Protein AF-A0A8T7DNE0-F1 (afdb_monomer)

Foldseek 3Di:
DDDAQFDWDADPPPGDTDTDHDDADWLVRQQVVQVVVLVVVQVVCVVVQQDDADPVQRGDDGDQPDPDLVSQVVSCVRNQADSDDPRGRPHHDDDPDDDPDCPDPVQSGQWHDDSHDIDGRPPDDDDDPPDPD

Sequence (133 aa):
MLFLDGVYVTGTKGANARFHGVNAPSSAELTQLVHKIAHRVVRYLKRQGWLERDAENDYLALDTADDDPLSVLQGHSISYRIALGPQAGRKVFTLQTLPPVDIDEMQASTMGQVAGFDLHAGVAARADLWCNI

Secondary structure (DSSP, 8-state):
-----EEEE--STTPPPEEEEPPPPPHHHHHHHHHHHHHHHHHHHHHTT--B--SSSTT-B-------HHHHHHHHHHTTB--SSTTTTPBPPPP-PPPPP--HHHHHTTEEEETTEEEE-TT----------

Nearest PDB structures (foldseek):
  1xjf-assembly1_A  TM=2.161E-01  e=4.918E+00  Thermotoga maritima

Radius of gyration: 22.14 Å; Cα contacts (8 Å, |Δi|>4): 140; chains: 1; bounding box: 55×36×58 Å

Solvent-accessible surface area (backbone atoms only — not comparable to full-atom values): 8427 Å² total; per-residue (Å²): 140,88,81,81,64,55,48,74,48,64,56,67,97,88,47,73,7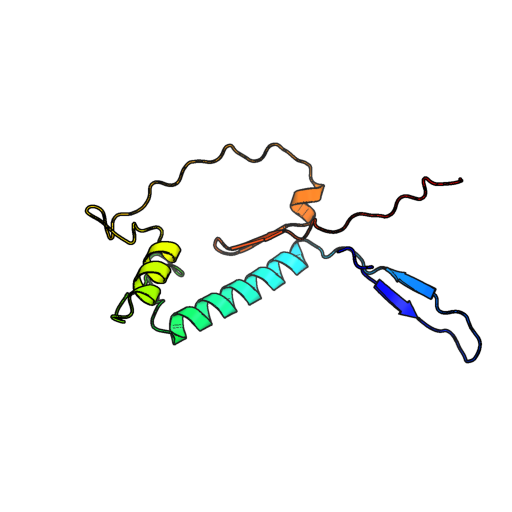0,42,79,44,71,60,79,82,69,47,28,66,59,36,25,55,48,38,45,54,49,52,54,51,51,53,55,48,36,37,74,70,54,45,42,47,80,32,96,92,42,85,80,76,36,60,53,84,84,57,92,47,72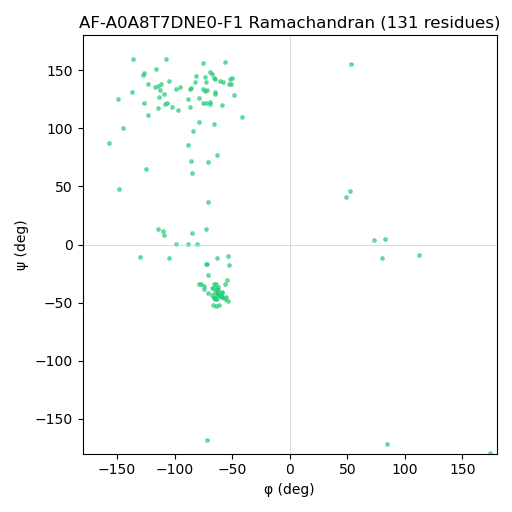,66,56,44,43,50,50,19,61,74,68,42,21,34,62,65,69,100,55,45,74,39,72,60,82,77,78,82,69,76,76,80,73,87,69,53,75,70,49,61,41,26,34,10,66,46,98,93,44,77,45,81,62,78,82,75,78,83,85,74,96,81,75,93,126

pLD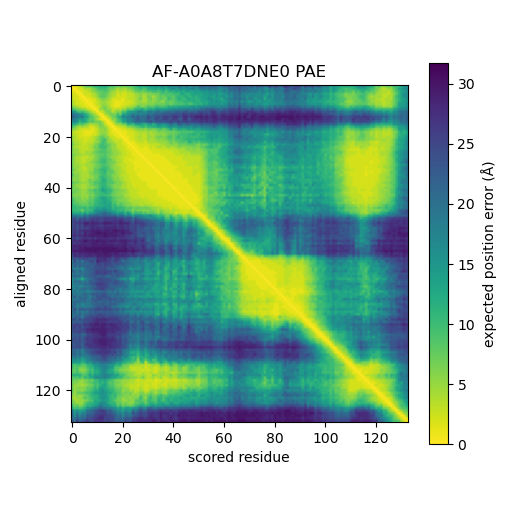DT: mean 71.57, std 15.02, range [35.81, 93.06]

Mean predicted aligned error: 14.12 Å

Structure (mmCIF, N/CA/C/O backbone):
data_AF-A0A8T7DNE0-F1
#
_entry.id   AF-A0A8T7DNE0-F1
#
loop_
_atom_site.group_PDB
_atom_site.id
_atom_site.type_symbol
_atom_site.label_atom_id
_atom_site.label_alt_id
_atom_site.label_comp_id
_atom_site.label_asym_id
_atom_site.label_entity_id
_atom_site.label_seq_id
_atom_site.pdbx_PDB_ins_code
_atom_site.Cartn_x
_atom_site.Cartn_y
_atom_site.Cartn_z
_atom_site.occupancy
_atom_site.B_iso_or_equiv
_atom_site.auth_seq_id
_atom_site.auth_comp_id
_atom_site.auth_asym_id
_atom_site.auth_atom_id
_atom_site.pdbx_PDB_model_num
ATOM 1 N N . MET A 1 1 ? -17.501 5.427 -0.108 1.00 69.31 1 MET A N 1
ATOM 2 C CA . MET A 1 1 ? -18.195 4.493 0.805 1.00 69.31 1 MET A CA 1
ATOM 3 C C . MET A 1 1 ? -17.472 4.558 2.140 1.00 69.31 1 MET A C 1
ATOM 5 O O . MET A 1 1 ? -16.252 4.489 2.118 1.00 69.31 1 MET A O 1
ATOM 9 N N . LEU A 1 2 ? -18.180 4.786 3.249 1.00 76.94 2 LEU A N 1
ATOM 10 C CA . LEU A 1 2 ? -17.594 4.872 4.594 1.00 76.94 2 LEU A CA 1
ATOM 11 C C . LEU A 1 2 ? -17.912 3.591 5.367 1.00 76.94 2 LEU A C 1
ATOM 13 O O . LEU A 1 2 ? -19.020 3.067 5.253 1.00 76.94 2 LEU A O 1
ATOM 17 N N . PHE A 1 3 ? -16.945 3.108 6.144 1.00 81.19 3 PHE A N 1
ATOM 18 C CA . PHE A 1 3 ? -17.076 1.924 6.988 1.00 81.19 3 PHE A CA 1
ATOM 19 C C . PHE A 1 3 ? -16.683 2.273 8.422 1.00 81.19 3 PHE A C 1
ATOM 21 O O . PHE A 1 3 ? -15.816 3.118 8.638 1.00 81.19 3 PHE A O 1
ATOM 28 N N . LEU A 1 4 ? -17.325 1.625 9.395 1.00 86.38 4 LEU A N 1
ATOM 29 C CA . LEU A 1 4 ? -16.941 1.741 10.798 1.00 86.38 4 LEU A CA 1
ATOM 30 C C . LEU A 1 4 ? -15.726 0.852 11.065 1.00 86.38 4 LEU A C 1
ATOM 32 O O . LEU A 1 4 ? -15.778 -0.349 10.806 1.00 86.38 4 LEU A O 1
ATOM 36 N N . ASP A 1 5 ? -14.664 1.440 11.612 1.00 86.62 5 ASP A N 1
ATOM 37 C CA . ASP A 1 5 ? -13.456 0.715 12.007 1.00 86.62 5 ASP A CA 1
ATOM 38 C C . ASP A 1 5 ? -13.591 0.212 13.452 1.00 86.62 5 ASP A C 1
ATOM 40 O O . ASP A 1 5 ? -13.278 0.905 14.425 1.00 86.62 5 ASP A O 1
ATOM 44 N N . GLY A 1 6 ? -14.201 -0.964 13.608 1.00 89.12 6 GLY A N 1
ATOM 45 C CA . GLY A 1 6 ? -14.548 -1.520 14.912 1.00 89.12 6 GLY A CA 1
ATOM 46 C C . GLY A 1 6 ? -15.373 -2.794 14.841 1.00 89.12 6 GLY A C 1
ATOM 47 O O . GLY A 1 6 ? -15.718 -3.297 13.773 1.00 89.12 6 GLY A O 1
A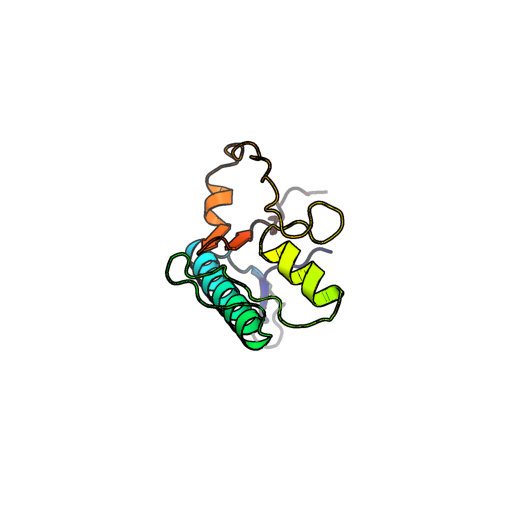TOM 48 N N . VAL A 1 7 ? -15.717 -3.309 16.017 1.00 90.75 7 VAL A N 1
ATOM 49 C CA . VAL A 1 7 ? -16.517 -4.526 16.179 1.00 90.75 7 VAL A CA 1
ATOM 50 C C . VAL A 1 7 ? -17.709 -4.277 17.095 1.00 90.75 7 VAL A C 1
ATOM 52 O O . VAL A 1 7 ? -17.631 -3.522 18.064 1.00 90.75 7 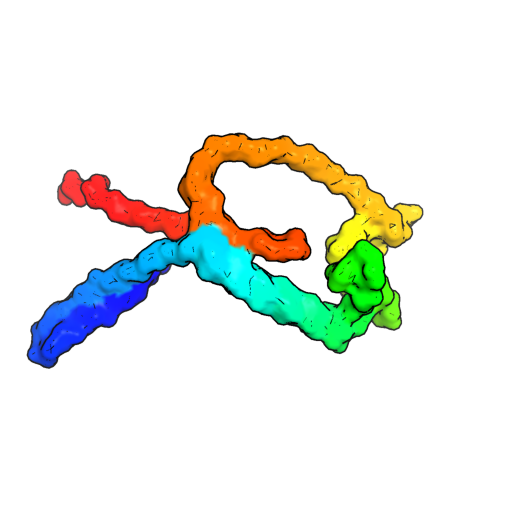VAL A O 1
ATOM 55 N N . TYR A 1 8 ? -18.825 -4.947 16.819 1.00 89.25 8 TYR A N 1
ATOM 56 C CA . TYR A 1 8 ? -19.947 -5.008 17.750 1.00 89.25 8 TYR A CA 1
ATOM 57 C C . TYR A 1 8 ? -19.758 -6.187 18.698 1.00 89.25 8 TYR A C 1
ATOM 59 O O . TYR A 1 8 ? -19.616 -7.327 18.264 1.00 89.25 8 TYR A O 1
ATOM 67 N N . VAL A 1 9 ? -19.790 -5.912 19.998 1.00 90.44 9 VAL A N 1
ATOM 68 C CA . VAL A 1 9 ? -19.735 -6.941 21.038 1.00 90.44 9 VAL A CA 1
ATOM 69 C C . VAL A 1 9 ? -21.113 -7.036 21.678 1.00 90.44 9 VAL A C 1
ATOM 71 O O . VAL A 1 9 ? -21.632 -6.051 22.209 1.00 90.44 9 VAL A O 1
ATOM 74 N N . THR A 1 10 ? -21.721 -8.217 21.615 1.00 86.38 10 THR A N 1
ATOM 75 C CA . THR A 1 10 ? -22.968 -8.532 22.321 1.00 86.38 10 THR A CA 1
ATOM 76 C C . THR A 1 10 ? -22.654 -8.996 23.739 1.00 86.38 10 THR A C 1
ATOM 78 O O . THR A 1 10 ? -21.766 -9.827 23.928 1.00 86.38 10 THR A O 1
ATOM 81 N N . GLY A 1 11 ? -23.382 -8.486 24.735 1.00 77.38 11 GLY A N 1
ATOM 82 C CA . GLY A 1 11 ? -23.302 -9.014 26.101 1.00 77.38 11 GLY A CA 1
ATOM 83 C C . GLY A 1 11 ? -23.971 -10.391 26.244 1.00 77.38 11 GLY A C 1
ATOM 84 O O . GLY A 1 11 ? -24.331 -11.034 25.257 1.00 77.38 11 GLY A O 1
ATOM 85 N N . THR A 1 12 ? -24.160 -10.851 27.486 1.00 78.81 12 THR A N 1
ATOM 86 C CA . THR A 1 12 ? -24.935 -12.072 27.781 1.00 78.81 12 THR A CA 1
ATOM 87 C C . THR A 1 12 ? -26.353 -11.984 27.200 1.00 78.81 12 THR A C 1
ATOM 89 O O . THR A 1 12 ? -26.855 -10.890 26.935 1.00 78.81 12 THR A O 1
ATOM 92 N N . LYS A 1 13 ? -26.991 -13.144 26.961 1.00 64.44 13 LYS A N 1
ATOM 93 C CA . LYS A 1 13 ? -28.292 -13.266 26.271 1.00 64.44 13 LYS A CA 1
ATOM 94 C C . LYS A 1 13 ? -29.285 -12.180 26.722 1.00 64.44 13 LYS A C 1
ATOM 96 O O . LYS A 1 13 ? -29.772 -12.230 27.846 1.00 64.44 13 LYS A O 1
ATOM 101 N N . GLY A 1 14 ? -29.580 -11.236 25.823 1.00 66.56 14 GLY A N 1
ATOM 102 C CA . GLY A 1 14 ? -30.517 -10.125 26.036 1.00 66.56 14 GLY A CA 1
ATOM 103 C C . GLY A 1 14 ? -29.890 -8.724 26.092 1.00 66.56 14 GLY A C 1
ATOM 104 O O . GLY A 1 14 ? -30.629 -7.745 26.076 1.00 66.56 14 GLY A O 1
ATOM 105 N N . ALA A 1 15 ? -28.560 -8.594 26.132 1.00 73.62 15 ALA A N 1
ATOM 106 C CA . ALA A 1 15 ? -27.893 -7.291 26.130 1.00 73.62 15 ALA A CA 1
ATOM 107 C C . ALA A 1 15 ? -27.735 -6.699 24.715 1.00 73.62 15 ALA A C 1
ATOM 109 O O . ALA A 1 15 ? -27.372 -7.404 23.770 1.00 73.62 15 ALA A O 1
ATOM 110 N N . ASN A 1 16 ? -27.939 -5.382 24.591 1.00 81.00 16 ASN A N 1
ATOM 111 C CA . ASN A 1 16 ? -27.731 -4.637 23.346 1.00 81.00 16 ASN A CA 1
ATOM 112 C C . ASN A 1 16 ? -26.269 -4.725 22.879 1.00 81.00 16 ASN A C 1
ATOM 114 O O . ASN A 1 16 ? -25.339 -4.650 23.686 1.00 81.00 16 ASN A O 1
ATOM 118 N N . ALA A 1 17 ? -26.067 -4.858 21.567 1.00 86.56 17 ALA A N 1
ATOM 119 C CA . ALA A 1 17 ? -24.739 -4.849 20.967 1.00 86.56 17 ALA A CA 1
ATOM 120 C C . ALA A 1 17 ? -24.073 -3.476 21.152 1.00 86.56 17 ALA A C 1
ATOM 122 O O . ALA A 1 17 ? -24.665 -2.447 20.820 1.00 86.56 17 ALA A O 1
ATOM 123 N N . ARG A 1 18 ? -22.835 -3.454 21.657 1.00 88.56 18 ARG A N 1
ATOM 124 C CA . ARG A 1 18 ? -22.045 -2.227 21.827 1.00 88.56 18 ARG A CA 1
ATOM 125 C C . ARG A 1 18 ? -20.894 -2.195 20.830 1.00 88.56 18 ARG A C 1
ATOM 127 O O . ARG A 1 18 ? -20.130 -3.155 20.734 1.00 88.56 18 ARG A O 1
ATOM 134 N N . PHE A 1 19 ? -20.767 -1.082 20.116 1.00 88.00 19 PHE A N 1
ATOM 135 C CA . PHE A 1 19 ? -19.642 -0.840 19.219 1.00 88.00 19 PHE A CA 1
ATOM 136 C C . PHE A 1 19 ? -18.363 -0.565 20.019 1.00 88.00 19 PHE A C 1
ATOM 138 O O . PHE A 1 19 ? -18.373 0.228 20.961 1.00 88.00 19 PHE A O 1
ATOM 145 N N . HIS A 1 20 ? -17.273 -1.219 19.633 1.00 88.00 20 HIS A N 1
ATOM 146 C CA . HIS A 1 20 ? -15.926 -0.979 20.134 1.00 88.00 20 HIS A CA 1
ATOM 147 C C . HIS A 1 20 ? -15.043 -0.649 18.929 1.00 88.00 20 HIS A C 1
ATOM 149 O O . HIS A 1 20 ? -14.817 -1.510 18.078 1.00 88.00 20 HIS A O 1
ATOM 155 N N . GLY A 1 21 ? -14.592 0.604 18.842 1.00 87.19 21 GLY A N 1
ATOM 156 C CA . GLY A 1 21 ? -13.689 1.048 17.781 1.00 87.19 21 GLY A CA 1
ATOM 157 C C . GLY A 1 21 ? -12.313 0.397 17.905 1.00 87.19 21 GLY A C 1
ATOM 158 O O . GLY A 1 21 ? -11.855 0.135 19.021 1.00 87.19 21 GLY A O 1
ATOM 159 N N . VAL A 1 22 ? -11.663 0.136 16.772 1.00 87.00 22 VAL A N 1
ATOM 160 C CA . VAL A 1 22 ? -10.251 -0.268 16.749 1.00 87.00 22 VAL A CA 1
ATOM 161 C C . VAL A 1 22 ? -9.381 0.985 16.865 1.00 87.00 22 VAL A C 1
ATOM 163 O O . VAL A 1 22 ? -9.741 2.058 16.384 1.00 87.00 22 VAL A O 1
ATOM 166 N N . ASN A 1 23 ? -8.241 0.866 17.545 1.00 84.12 23 ASN A N 1
ATOM 167 C CA . ASN A 1 23 ? -7.254 1.940 17.570 1.00 84.12 23 ASN A CA 1
ATOM 168 C C . ASN A 1 23 ? -6.603 2.088 16.193 1.00 84.12 23 ASN A C 1
ATOM 170 O O . ASN A 1 23 ? -6.401 1.100 15.489 1.00 84.12 23 ASN A O 1
ATOM 174 N N . ALA A 1 24 ? -6.211 3.315 15.849 1.00 82.12 24 ALA A N 1
ATOM 175 C CA . ALA A 1 24 ? -5.402 3.543 14.663 1.00 82.12 24 ALA A CA 1
ATOM 176 C C . ALA A 1 24 ? -4.091 2.729 14.750 1.00 82.12 24 ALA A C 1
ATOM 178 O O . ALA A 1 24 ? -3.501 2.651 15.835 1.00 82.12 24 ALA A O 1
ATOM 179 N N . PRO A 1 25 ? -3.633 2.131 13.637 1.00 85.56 25 PRO A N 1
ATOM 180 C CA . PRO A 1 25 ? -2.371 1.407 13.609 1.00 85.56 25 PRO A CA 1
ATOM 181 C C . PRO A 1 25 ? -1.204 2.364 13.859 1.00 85.56 25 PRO A C 1
ATOM 183 O O . PRO A 1 25 ? -1.191 3.496 13.374 1.00 85.56 25 PRO A O 1
ATOM 186 N N . SER A 1 26 ? -0.203 1.892 14.592 1.00 86.06 26 SER A N 1
ATOM 187 C CA . SER A 1 26 ? 1.040 2.630 14.818 1.00 86.06 26 SER A CA 1
ATOM 188 C C . SER A 1 26 ? 1.945 2.619 13.582 1.00 86.06 26 SER A C 1
ATOM 190 O O . SER A 1 26 ? 1.924 1.684 12.778 1.00 86.06 26 SER A O 1
ATOM 192 N N . SER A 1 27 ? 2.833 3.609 13.468 1.00 83.38 27 SER A N 1
ATOM 193 C CA . SER A 1 27 ? 3.848 3.660 12.405 1.00 83.38 27 SER A CA 1
ATOM 194 C C . SER A 1 27 ? 4.733 2.406 12.365 1.00 83.38 27 SER A C 1
ATOM 196 O O . SER A 1 27 ? 5.101 1.938 11.288 1.00 83.38 27 SER A O 1
ATOM 198 N N . ALA A 1 28 ? 5.028 1.800 13.520 1.00 85.81 28 ALA A N 1
ATOM 199 C CA . ALA A 1 28 ? 5.763 0.540 13.610 1.00 85.81 28 ALA A CA 1
ATOM 200 C C . ALA A 1 28 ? 4.982 -0.642 13.007 1.00 85.81 28 ALA A C 1
ATOM 202 O O . ALA A 1 28 ? 5.546 -1.417 12.231 1.00 85.81 28 ALA A O 1
ATOM 203 N N . GLU A 1 29 ? 3.688 -0.772 13.313 1.00 89.44 29 GLU A N 1
ATOM 204 C CA . GLU A 1 29 ? 2.820 -1.802 12.721 1.00 89.44 29 GLU A CA 1
ATOM 205 C C . GLU A 1 29 ? 2.679 -1.609 11.208 1.00 89.44 29 GLU A C 1
ATOM 207 O O . GLU A 1 29 ? 2.780 -2.579 10.448 1.00 89.44 29 GLU A O 1
ATOM 212 N N . LEU A 1 30 ? 2.529 -0.360 10.757 1.00 90.69 30 LEU A N 1
ATOM 213 C CA . LEU A 1 30 ? 2.498 -0.019 9.336 1.00 90.69 30 LEU A CA 1
ATOM 214 C C . LEU A 1 30 ? 3.821 -0.360 8.652 1.00 90.69 30 LEU A C 1
ATOM 216 O O . LEU A 1 30 ? 3.815 -0.998 7.605 1.00 90.69 30 LEU A O 1
ATOM 220 N N . THR A 1 31 ? 4.957 -0.033 9.263 1.00 86.88 31 THR A N 1
ATOM 221 C CA . THR A 1 31 ? 6.290 -0.365 8.732 1.00 86.88 31 THR A CA 1
ATOM 222 C C . THR A 1 31 ? 6.480 -1.879 8.608 1.00 86.88 31 THR A C 1
ATOM 224 O O . THR A 1 31 ? 6.942 -2.368 7.575 1.00 86.88 31 THR A O 1
ATOM 227 N N . GLN A 1 32 ? 6.060 -2.659 9.610 1.00 90.81 32 GLN A N 1
ATOM 228 C CA . GLN A 1 32 ? 6.094 -4.125 9.532 1.00 90.81 32 GLN A CA 1
ATOM 229 C C . GLN A 1 32 ? 5.183 -4.673 8.428 1.00 90.81 32 GLN A C 1
ATOM 231 O O . GLN A 1 32 ? 5.534 -5.650 7.755 1.00 90.81 32 GLN A O 1
ATOM 236 N N . LEU A 1 33 ? 4.008 -4.074 8.235 1.00 92.38 33 LEU A N 1
ATOM 237 C CA . LEU A 1 33 ? 3.099 -4.448 7.158 1.00 92.38 33 LEU A CA 1
ATOM 238 C C . LEU A 1 33 ? 3.706 -4.127 5.787 1.00 92.38 33 LEU A C 1
ATOM 240 O O . LEU A 1 33 ? 3.720 -5.002 4.920 1.00 92.38 33 LEU A O 1
ATOM 244 N N . VAL A 1 34 ? 4.275 -2.933 5.614 1.00 90.56 34 VAL A N 1
ATOM 245 C CA . VAL A 1 34 ? 4.976 -2.523 4.388 1.00 90.56 34 VAL A CA 1
ATOM 246 C C . VAL A 1 34 ? 6.125 -3.463 4.086 1.00 90.56 34 VAL A C 1
ATOM 248 O O . VAL A 1 34 ? 6.223 -3.944 2.962 1.00 90.56 34 VAL A O 1
ATOM 251 N N . HIS A 1 35 ? 6.931 -3.825 5.084 1.00 87.94 35 HIS A N 1
ATOM 252 C CA . HIS A 1 35 ? 7.997 -4.807 4.913 1.00 87.94 35 HIS A CA 1
ATOM 253 C C . HIS A 1 35 ? 7.468 -6.140 4.350 1.00 87.94 35 HIS A C 1
ATOM 255 O O . HIS A 1 35 ? 8.022 -6.688 3.394 1.00 87.94 35 HIS A O 1
ATOM 261 N N . LYS A 1 36 ? 6.351 -6.651 4.891 1.00 93.06 36 LYS A N 1
ATOM 262 C CA . LYS A 1 36 ? 5.710 -7.882 4.390 1.00 93.06 36 LYS A CA 1
ATOM 263 C C . LYS A 1 36 ? 5.182 -7.713 2.965 1.00 93.06 36 LYS A C 1
ATOM 265 O O . LYS A 1 36 ? 5.312 -8.644 2.167 1.00 93.06 36 LYS A O 1
ATOM 270 N N . ILE A 1 37 ? 4.575 -6.569 2.647 1.00 90.19 37 ILE A N 1
ATOM 271 C CA . ILE A 1 37 ? 4.061 -6.261 1.305 1.00 90.19 37 ILE A CA 1
ATOM 272 C C . ILE A 1 37 ? 5.220 -6.188 0.310 1.00 90.19 37 ILE A C 1
ATOM 274 O O . ILE A 1 37 ? 5.202 -6.930 -0.670 1.00 90.19 37 ILE A O 1
ATOM 278 N N . ALA A 1 38 ? 6.251 -5.392 0.597 1.00 85.56 38 ALA A N 1
ATOM 279 C CA . ALA A 1 38 ? 7.448 -5.248 -0.225 1.00 85.56 38 ALA A CA 1
ATOM 280 C C . ALA A 1 38 ? 8.080 -6.615 -0.515 1.00 85.56 38 ALA A C 1
ATOM 282 O O . ALA A 1 38 ? 8.288 -6.982 -1.672 1.00 85.56 38 ALA A O 1
ATOM 283 N N . HIS A 1 39 ? 8.271 -7.442 0.518 1.00 85.69 39 HIS A N 1
ATOM 284 C CA . HIS A 1 39 ? 8.821 -8.785 0.351 1.00 85.69 39 HIS A CA 1
ATOM 285 C C . HIS A 1 39 ? 7.931 -9.689 -0.524 1.00 85.69 39 HIS A C 1
ATOM 287 O O . HIS A 1 39 ? 8.433 -10.470 -1.339 1.00 85.69 39 HIS A O 1
ATOM 293 N N . ARG A 1 40 ? 6.601 -9.602 -0.387 1.00 90.38 40 ARG A N 1
ATOM 294 C CA . ARG A 1 40 ? 5.655 -10.362 -1.226 1.00 90.38 40 ARG A CA 1
ATOM 295 C C . ARG A 1 40 ? 5.683 -9.901 -2.681 1.00 90.38 40 ARG A C 1
ATOM 297 O O . ARG A 1 40 ? 5.713 -10.763 -3.558 1.00 90.38 40 ARG A O 1
ATOM 304 N N . VAL A 1 41 ? 5.708 -8.590 -2.926 1.00 86.56 41 VAL A N 1
ATOM 305 C CA . VAL A 1 41 ? 5.803 -7.998 -4.270 1.00 86.56 41 VAL A CA 1
ATOM 306 C C . VAL A 1 41 ? 7.104 -8.435 -4.934 1.00 86.56 41 VAL A C 1
ATOM 308 O O . VAL A 1 41 ? 7.067 -9.043 -5.999 1.00 86.56 41 VAL A O 1
ATOM 311 N N . VAL A 1 42 ? 8.243 -8.262 -4.262 1.00 80.56 42 VAL A N 1
ATOM 312 C CA . VAL A 1 42 ? 9.560 -8.695 -4.759 1.00 80.56 42 VAL A CA 1
ATOM 313 C C . VAL A 1 42 ? 9.573 -10.191 -5.079 1.00 80.56 42 VAL A C 1
ATOM 315 O O . VAL A 1 42 ? 10.011 -10.596 -6.154 1.00 80.56 42 VAL A O 1
ATOM 318 N N . ARG A 1 43 ? 9.058 -11.041 -4.179 1.00 85.50 43 ARG A N 1
ATOM 319 C CA . ARG A 1 43 ? 8.963 -12.491 -4.422 1.00 85.50 43 ARG A CA 1
ATOM 320 C C . ARG A 1 43 ? 8.063 -12.822 -5.614 1.00 85.50 43 ARG A C 1
ATOM 322 O O . ARG A 1 43 ? 8.320 -13.803 -6.310 1.00 85.50 43 ARG A O 1
ATOM 329 N N . TYR A 1 44 ? 6.980 -12.077 -5.811 1.00 84.50 44 TYR A N 1
ATOM 330 C CA . TYR A 1 44 ? 6.098 -12.260 -6.956 1.00 84.50 44 TYR A CA 1
ATOM 331 C C . TYR A 1 44 ? 6.812 -11.893 -8.259 1.00 84.50 44 TYR A C 1
ATOM 333 O O . TYR A 1 44 ? 6.903 -12.748 -9.133 1.00 84.50 44 TYR A O 1
ATOM 341 N N . LEU A 1 45 ? 7.413 -10.704 -8.335 1.00 80.06 45 LEU A N 1
ATOM 342 C CA . LEU A 1 45 ? 8.143 -10.234 -9.517 1.00 80.06 45 LEU A CA 1
ATOM 343 C C . LEU A 1 45 ? 9.301 -11.173 -9.890 1.00 80.06 45 LEU A C 1
ATOM 345 O O . LEU A 1 45 ? 9.449 -11.524 -11.055 1.00 80.06 45 LEU A O 1
ATOM 349 N N . LYS A 1 46 ? 10.053 -11.679 -8.900 1.00 78.50 46 LYS A N 1
ATOM 350 C CA . LYS A 1 46 ? 11.104 -12.694 -9.116 1.00 78.50 46 LYS A CA 1
ATOM 351 C C . LYS A 1 46 ? 10.556 -13.980 -9.739 1.00 78.50 46 LYS A C 1
ATOM 353 O O . LYS A 1 46 ? 11.170 -14.549 -10.629 1.00 78.50 46 LYS A O 1
ATOM 358 N N . ARG A 1 47 ? 9.388 -14.451 -9.285 1.00 82.81 47 ARG A N 1
ATOM 359 C CA . ARG A 1 47 ? 8.748 -15.657 -9.843 1.00 82.81 47 ARG A CA 1
ATOM 360 C C . ARG A 1 47 ? 8.192 -15.454 -11.247 1.00 82.81 47 ARG A C 1
ATOM 362 O O . ARG A 1 47 ? 8.042 -16.439 -11.952 1.00 82.81 47 ARG A O 1
ATOM 369 N N . GLN A 1 48 ? 7.834 -14.227 -11.617 1.00 78.94 48 GLN A N 1
ATOM 370 C CA . GLN A 1 48 ? 7.407 -13.902 -12.981 1.00 78.94 48 GLN A CA 1
ATOM 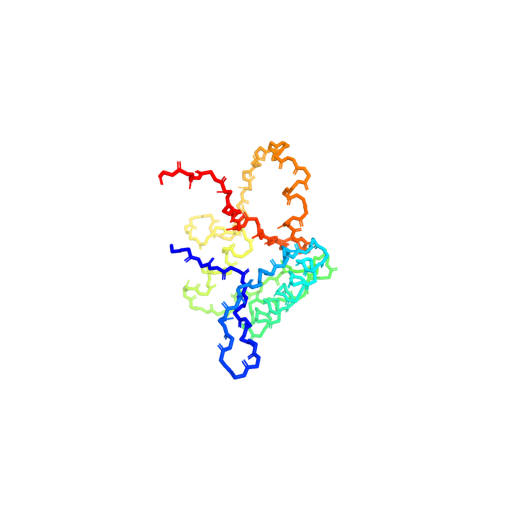371 C C . GLN A 1 48 ? 8.596 -13.714 -13.936 1.00 78.94 48 GLN A C 1
ATOM 373 O O . GLN A 1 48 ? 8.385 -13.411 -15.098 1.00 78.94 48 GLN A O 1
ATOM 378 N N . GLY A 1 49 ? 9.839 -13.862 -13.459 1.00 71.81 49 GLY A N 1
ATOM 379 C CA . GLY A 1 49 ? 11.032 -13.581 -14.261 1.00 71.81 49 GLY A CA 1
ATOM 380 C C . GLY A 1 49 ? 11.277 -12.091 -14.477 1.00 71.81 49 GLY A C 1
ATOM 381 O O . GLY A 1 49 ? 12.222 -11.724 -15.155 1.00 71.81 49 GLY A O 1
ATOM 382 N N . TRP A 1 50 ? 10.459 -11.225 -13.878 1.00 64.75 50 TRP A N 1
ATOM 383 C CA . TRP A 1 50 ? 10.586 -9.792 -14.066 1.00 64.75 50 TRP A CA 1
ATOM 384 C C . TRP A 1 50 ? 11.717 -9.239 -13.210 1.00 64.75 50 TRP A C 1
ATOM 386 O O . TRP A 1 50 ? 12.380 -8.341 -13.666 1.00 64.75 50 TRP A O 1
ATOM 396 N N . LEU A 1 51 ? 12.004 -9.760 -12.012 1.00 65.12 51 LEU A N 1
ATOM 397 C CA . LEU A 1 51 ? 13.034 -9.199 -11.118 1.00 65.12 51 LEU A CA 1
ATOM 398 C C . LEU A 1 51 ? 14.230 -10.127 -10.902 1.00 65.12 51 LEU A C 1
ATOM 400 O O . LEU A 1 51 ? 14.057 -11.248 -10.431 1.00 65.12 51 LEU A O 1
ATOM 404 N N . GLU A 1 52 ? 15.439 -9.616 -11.132 1.00 60.12 52 GLU A N 1
ATOM 405 C CA . GLU A 1 52 ? 16.724 -10.224 -10.776 1.00 60.12 52 GLU A CA 1
ATOM 406 C C . GLU A 1 52 ? 17.372 -9.460 -9.597 1.00 60.12 52 GLU A C 1
ATOM 408 O O . GLU A 1 52 ? 16.976 -8.345 -9.251 1.00 60.12 52 GLU A O 1
ATOM 413 N N . ARG A 1 53 ? 18.304 -10.088 -8.868 1.00 54.66 53 ARG A N 1
ATOM 414 C CA . ARG A 1 53 ? 19.029 -9.407 -7.778 1.00 54.66 53 ARG A CA 1
ATOM 415 C C . ARG A 1 53 ? 20.238 -8.690 -8.365 1.00 54.66 53 ARG A C 1
ATOM 417 O O . ARG A 1 53 ? 21.132 -9.365 -8.858 1.00 54.66 53 ARG A O 1
ATOM 424 N N . ASP A 1 54 ? 20.286 -7.368 -8.245 1.00 48.97 54 ASP A N 1
ATOM 425 C CA . ASP A 1 54 ? 21.511 -6.604 -8.481 1.00 48.97 54 ASP A CA 1
ATOM 426 C C . ASP A 1 54 ? 22.329 -6.548 -7.185 1.00 48.97 54 ASP A C 1
ATOM 428 O O . ASP A 1 54 ? 21.782 -6.299 -6.109 1.00 48.97 54 ASP A O 1
ATOM 432 N N . ALA A 1 55 ? 23.632 -6.804 -7.283 1.00 46.97 55 ALA A N 1
ATOM 433 C CA . ALA A 1 55 ? 24.555 -6.770 -6.151 1.00 46.97 55 ALA A CA 1
ATOM 434 C C . ALA A 1 55 ? 24.839 -5.336 -5.662 1.00 46.97 55 ALA A C 1
ATOM 436 O O . ALA A 1 55 ? 25.307 -5.170 -4.536 1.00 46.97 55 ALA A O 1
ATOM 437 N N . GLU A 1 56 ? 24.534 -4.310 -6.468 1.00 46.47 56 GLU A N 1
ATOM 438 C CA . GLU A 1 56 ? 24.700 -2.896 -6.088 1.00 46.47 56 GLU A CA 1
ATOM 439 C C . GLU A 1 56 ? 23.374 -2.183 -5.751 1.00 46.47 56 GLU A C 1
ATOM 441 O O . GLU A 1 56 ? 23.376 -1.096 -5.171 1.00 46.47 56 GLU A O 1
ATOM 446 N N . ASN A 1 57 ? 22.228 -2.799 -6.061 1.00 45.88 57 ASN A N 1
ATOM 447 C CA . ASN A 1 57 ? 20.887 -2.329 -5.706 1.00 45.88 57 ASN A CA 1
ATOM 448 C C . ASN A 1 57 ? 19.978 -3.532 -5.418 1.00 45.88 57 ASN A C 1
ATOM 450 O O . ASN A 1 57 ? 19.412 -4.123 -6.333 1.00 45.88 57 ASN A O 1
ATOM 454 N N . ASP A 1 58 ? 19.756 -3.851 -4.141 1.00 47.09 58 ASP A N 1
ATOM 455 C CA . ASP A 1 58 ? 19.033 -5.055 -3.681 1.00 47.09 58 ASP A CA 1
ATOM 456 C C . ASP A 1 58 ? 17.619 -5.281 -4.283 1.00 47.09 58 ASP A C 1
ATOM 458 O O . ASP A 1 58 ? 17.017 -6.346 -4.088 1.00 47.09 58 ASP A O 1
ATOM 462 N N . TYR A 1 59 ? 17.058 -4.305 -5.010 1.00 47.41 59 TYR A N 1
ATOM 463 C CA . TYR A 1 59 ? 15.641 -4.265 -5.362 1.00 47.41 59 TYR A CA 1
ATOM 464 C C . TYR A 1 59 ? 15.284 -4.031 -6.843 1.00 47.41 59 TYR A C 1
ATOM 466 O O . TYR A 1 59 ? 14.104 -4.194 -7.153 1.00 47.41 59 TYR A O 1
ATOM 474 N N . LEU A 1 60 ? 16.200 -3.665 -7.761 1.00 50.66 60 LEU A N 1
ATOM 475 C CA . LEU A 1 60 ? 15.780 -3.070 -9.054 1.00 50.66 60 LEU A CA 1
ATOM 476 C C . LEU A 1 60 ? 16.671 -3.344 -10.293 1.00 50.66 60 LEU A C 1
ATOM 478 O O . LEU A 1 60 ? 16.912 -2.431 -11.083 1.00 50.66 60 LEU A O 1
ATOM 482 N N . ALA A 1 61 ? 17.079 -4.589 -10.552 1.00 48.41 61 ALA A N 1
ATOM 483 C CA . ALA A 1 61 ? 17.475 -4.987 -11.914 1.00 48.41 61 ALA A CA 1
ATOM 484 C C . ALA A 1 61 ? 16.490 -6.027 -12.458 1.00 48.41 61 ALA A C 1
ATOM 486 O O . ALA A 1 61 ? 16.325 -7.085 -11.866 1.00 48.41 61 ALA A O 1
ATOM 487 N N . LEU A 1 62 ? 15.776 -5.699 -13.540 1.00 51.34 62 LEU A N 1
ATOM 488 C CA . LEU A 1 62 ? 14.823 -6.588 -14.219 1.00 51.34 62 LEU A CA 1
ATOM 489 C C . LEU A 1 62 ? 15.372 -6.946 -15.600 1.00 51.34 62 LEU A C 1
ATOM 491 O O . LEU A 1 62 ? 15.735 -6.025 -16.338 1.00 51.34 62 LEU A O 1
ATOM 495 N N . ASP A 1 63 ? 15.339 -8.226 -15.970 1.00 51.44 63 ASP A N 1
ATOM 496 C CA . ASP A 1 63 ? 15.530 -8.665 -17.353 1.00 51.44 63 ASP A CA 1
ATOM 497 C C . ASP A 1 63 ? 14.149 -8.870 -17.999 1.00 51.44 63 ASP A C 1
ATOM 499 O O . ASP A 1 63 ? 13.337 -9.679 -17.548 1.00 51.44 63 ASP A O 1
ATOM 503 N N . THR A 1 64 ? 13.816 -8.075 -19.014 1.00 53.00 64 THR A N 1
ATOM 504 C CA . THR A 1 64 ? 12.526 -8.160 -19.717 1.00 53.00 64 THR A CA 1
ATOM 505 C C . THR A 1 64 ? 12.625 -9.217 -20.814 1.00 53.00 64 THR A C 1
ATOM 507 O O . THR A 1 64 ? 12.731 -8.876 -21.989 1.00 53.00 64 THR A O 1
ATOM 510 N N . ALA A 1 65 ? 12.663 -10.493 -20.429 1.00 48.75 65 ALA A N 1
ATOM 511 C CA . ALA A 1 65 ? 12.896 -11.604 -21.358 1.00 48.75 65 ALA A CA 1
ATOM 512 C C . ALA A 1 65 ? 11.621 -12.181 -22.015 1.00 48.75 65 ALA A C 1
ATOM 514 O O . ALA A 1 65 ? 11.730 -13.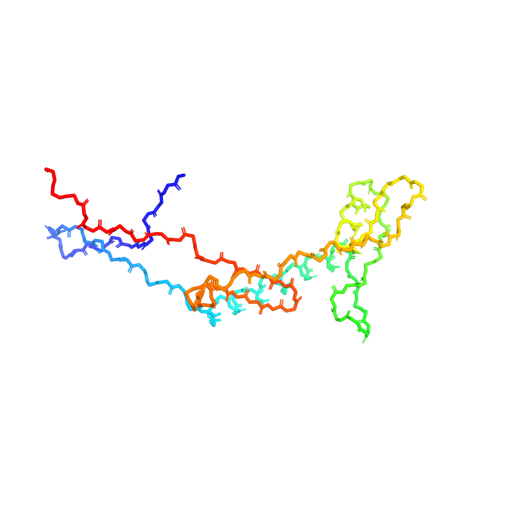128 -22.788 1.00 48.75 65 ALA A O 1
ATOM 515 N N . ASP A 1 66 ? 10.428 -11.649 -21.719 1.00 55.19 66 ASP A N 1
ATOM 516 C CA . ASP A 1 66 ? 9.160 -12.156 -22.267 1.00 55.19 66 ASP A CA 1
ATOM 517 C C . ASP A 1 66 ? 8.596 -11.197 -23.331 1.00 55.19 66 ASP A C 1
ATOM 519 O O . ASP A 1 66 ? 8.324 -10.036 -23.028 1.00 55.19 66 ASP A O 1
ATOM 523 N N . ASP A 1 67 ? 8.385 -11.688 -24.557 1.00 58.56 67 ASP A N 1
ATOM 524 C CA . ASP A 1 67 ? 7.957 -10.923 -25.750 1.00 58.56 67 ASP A CA 1
ATOM 525 C C . ASP A 1 67 ? 6.469 -10.478 -25.733 1.00 58.56 67 ASP A C 1
ATOM 527 O O . ASP A 1 67 ? 5.922 -10.058 -26.757 1.00 58.56 67 ASP A O 1
ATOM 531 N N . ASP A 1 68 ? 5.777 -10.552 -24.589 1.00 72.25 68 ASP A N 1
ATOM 532 C CA . ASP A 1 68 ? 4.424 -9.997 -24.443 1.00 72.25 68 ASP A CA 1
ATOM 533 C C . ASP A 1 68 ? 4.481 -8.454 -24.385 1.00 72.25 68 ASP A C 1
ATOM 535 O O . ASP A 1 68 ? 5.093 -7.885 -23.480 1.00 72.25 68 ASP A O 1
ATOM 539 N N . PRO A 1 69 ? 3.809 -7.718 -25.290 1.00 74.25 69 PRO A N 1
ATOM 540 C CA . PRO A 1 69 ? 3.824 -6.255 -25.270 1.00 74.25 69 PRO A CA 1
ATOM 541 C C . PRO A 1 69 ? 3.404 -5.636 -23.925 1.00 74.25 69 PRO A C 1
ATOM 543 O O . PRO A 1 69 ? 3.882 -4.554 -23.571 1.00 74.25 69 PRO A O 1
ATOM 546 N N . LEU A 1 70 ? 2.522 -6.296 -23.160 1.00 80.06 70 LEU A N 1
ATOM 547 C CA . LEU A 1 70 ? 2.107 -5.813 -21.838 1.00 80.06 70 LEU A CA 1
ATOM 548 C C . LEU A 1 70 ? 3.182 -6.022 -20.765 1.00 80.06 70 LEU A C 1
ATOM 550 O O . LEU A 1 70 ? 3.340 -5.148 -19.906 1.00 80.06 70 LEU A O 1
ATOM 554 N N . SER A 1 71 ? 3.939 -7.119 -20.817 1.00 71.12 71 SER A N 1
ATOM 555 C CA . SER A 1 71 ? 5.036 -7.375 -19.876 1.00 71.12 71 SER A CA 1
ATOM 556 C C . SER A 1 71 ? 6.161 -6.343 -20.052 1.00 71.12 71 SER A C 1
ATOM 558 O O . SER A 1 71 ? 6.683 -5.825 -19.062 1.00 71.12 71 SER A O 1
ATOM 560 N N . VAL A 1 72 ? 6.451 -5.939 -21.296 1.00 72.56 72 VAL A N 1
ATOM 561 C CA . VAL A 1 72 ? 7.429 -4.886 -21.624 1.00 72.56 72 VAL A CA 1
ATOM 562 C C . VAL A 1 72 ? 6.998 -3.530 -21.059 1.00 72.56 72 VAL A C 1
ATOM 564 O O . VAL A 1 72 ? 7.792 -2.838 -20.414 1.00 72.56 72 VAL A O 1
ATOM 567 N N . LEU A 1 73 ? 5.726 -3.152 -21.243 1.00 80.56 73 LEU A N 1
ATOM 568 C CA . LEU A 1 73 ? 5.169 -1.918 -20.673 1.00 80.56 73 LEU A CA 1
ATOM 569 C C . LEU A 1 73 ? 5.267 -1.911 -19.140 1.00 80.56 73 LEU A C 1
ATOM 571 O O . LEU A 1 73 ? 5.668 -0.904 -18.548 1.00 80.56 73 LEU A O 1
ATOM 575 N N . GLN A 1 74 ? 4.927 -3.032 -18.499 1.00 72.69 74 GLN A N 1
ATOM 576 C CA . GLN A 1 74 ? 5.010 -3.186 -17.046 1.00 72.69 74 GLN A CA 1
ATOM 577 C C . GLN A 1 74 ? 6.457 -3.103 -16.549 1.00 72.69 74 GLN A C 1
ATOM 579 O O . GLN A 1 74 ? 6.733 -2.339 -15.623 1.00 72.69 74 GLN A O 1
ATOM 584 N N . GLY A 1 75 ? 7.390 -3.811 -17.191 1.00 71.62 75 GLY A N 1
ATOM 585 C CA . GLY A 1 75 ? 8.813 -3.773 -16.851 1.00 71.62 75 GLY A CA 1
ATOM 586 C C . GLY A 1 75 ? 9.390 -2.361 -16.952 1.00 71.62 75 GLY A C 1
ATOM 587 O O . GLY A 1 75 ? 10.037 -1.879 -16.022 1.00 71.62 75 GLY A O 1
ATOM 588 N N . HIS A 1 76 ? 9.076 -1.641 -18.031 1.00 74.06 76 HIS A N 1
ATOM 589 C CA . HIS A 1 76 ? 9.525 -0.260 -18.208 1.00 74.06 76 HIS A CA 1
ATOM 590 C C . HIS A 1 76 ? 8.880 0.701 -17.191 1.00 74.06 76 HIS A C 1
ATOM 592 O O . HIS A 1 76 ? 9.580 1.563 -16.660 1.00 74.06 76 HIS A O 1
ATOM 598 N N . SER A 1 77 ? 7.604 0.520 -16.828 1.00 77.62 77 SER A N 1
ATOM 599 C CA . SER A 1 77 ? 6.968 1.300 -15.753 1.00 77.62 77 SER A CA 1
ATOM 600 C C . SER A 1 77 ? 7.643 1.085 -14.395 1.00 77.62 77 SER A C 1
ATOM 602 O O . SER A 1 77 ? 7.824 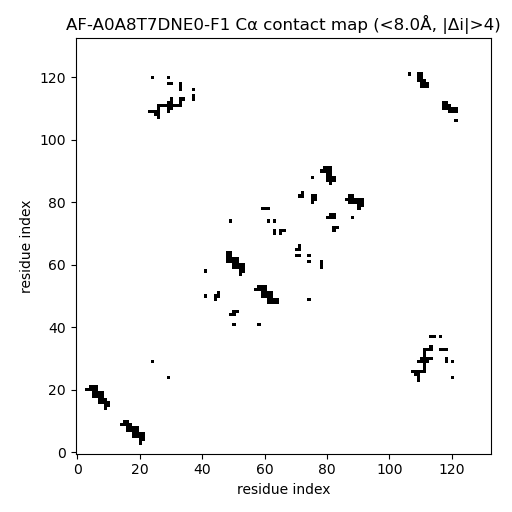2.045 -13.649 1.00 77.62 77 SER A O 1
ATOM 604 N N . ILE A 1 78 ? 8.008 -0.156 -14.066 1.00 66.94 78 ILE A N 1
ATOM 605 C CA . ILE A 1 78 ? 8.630 -0.508 -12.780 1.00 66.94 78 ILE A CA 1
ATOM 606 C C . ILE A 1 78 ? 10.070 0.020 -12.710 1.00 66.94 78 ILE A C 1
ATOM 608 O O . ILE A 1 78 ? 10.484 0.564 -11.688 1.00 66.94 78 ILE A O 1
ATOM 612 N N . SER A 1 79 ? 10.833 -0.093 -13.801 1.00 65.12 79 SER A N 1
ATOM 613 C CA . SER A 1 79 ? 12.228 0.364 -13.874 1.00 65.12 79 SER A CA 1
ATOM 614 C C . SER A 1 79 ? 12.389 1.848 -14.229 1.00 65.12 79 SER A C 1
ATOM 616 O O . SER A 1 79 ? 13.507 2.286 -14.509 1.00 65.12 79 SER A O 1
ATOM 618 N N . TYR A 1 80 ? 11.304 2.630 -14.233 1.00 73.06 80 TYR A N 1
ATOM 619 C CA . TYR A 1 80 ? 11.309 4.047 -14.617 1.00 73.06 80 TYR A CA 1
ATOM 620 C C . TYR A 1 80 ? 11.957 4.285 -15.992 1.00 73.06 80 TYR A C 1
ATOM 622 O O . TYR A 1 80 ? 12.793 5.177 -16.159 1.00 73.06 80 TYR A O 1
ATOM 630 N N . ARG A 1 81 ? 11.596 3.473 -16.989 1.00 74.69 81 ARG A N 1
ATOM 631 C CA . ARG A 1 81 ? 12.065 3.570 -18.377 1.00 74.69 81 ARG A CA 1
ATOM 632 C C . ARG A 1 81 ? 10.917 3.892 -19.328 1.00 74.69 81 ARG A C 1
ATOM 634 O O . ARG A 1 81 ? 9.766 3.543 -19.092 1.00 74.69 81 ARG A O 1
ATOM 641 N N . ILE A 1 82 ? 11.228 4.570 -20.427 1.00 77.44 82 ILE A N 1
ATOM 642 C CA . ILE A 1 82 ? 10.246 4.877 -21.471 1.00 77.44 82 ILE A CA 1
ATOM 643 C C . ILE A 1 82 ? 9.876 3.573 -22.179 1.00 77.44 82 ILE A C 1
ATOM 645 O O . ILE A 1 82 ? 10.748 2.879 -22.697 1.00 77.44 82 ILE A O 1
ATOM 649 N N . ALA A 1 83 ? 8.593 3.222 -22.188 1.00 81.00 83 ALA A N 1
ATOM 650 C CA . ALA A 1 83 ? 8.120 1.949 -22.722 1.00 81.00 83 ALA A CA 1
ATOM 651 C C . ALA A 1 83 ? 8.126 1.874 -24.256 1.00 81.00 83 ALA A C 1
ATOM 653 O O . ALA A 1 83 ? 8.488 0.852 -24.825 1.00 81.00 83 ALA A O 1
ATOM 654 N N . LEU A 1 84 ? 7.767 2.972 -24.924 1.00 84.38 84 LEU A N 1
ATOM 655 C CA . LEU A 1 84 ? 7.508 3.002 -26.362 1.00 84.38 84 LEU A CA 1
ATOM 656 C C . LEU A 1 84 ? 8.152 4.222 -27.034 1.00 84.38 84 LEU A C 1
ATOM 658 O O . LEU A 1 84 ? 8.411 5.246 -26.401 1.00 84.38 84 LEU A O 1
ATOM 662 N N . GLY A 1 85 ? 8.344 4.129 -28.350 1.00 86.38 85 GLY A N 1
ATOM 663 C CA . GLY A 1 85 ? 8.815 5.232 -29.187 1.00 86.38 85 GLY A CA 1
ATOM 664 C C . GLY A 1 85 ? 10.342 5.395 -29.228 1.00 86.38 85 GLY A C 1
ATOM 665 O O . GLY A 1 85 ? 11.079 4.558 -28.712 1.00 86.38 85 GLY A O 1
ATOM 666 N N . PRO A 1 86 ? 10.853 6.482 -29.838 1.00 89.50 86 PRO A N 1
ATOM 667 C CA . PRO A 1 86 ? 12.282 6.650 -30.148 1.00 89.50 86 PRO A CA 1
ATOM 668 C C . PRO A 1 86 ? 13.219 6.708 -28.937 1.00 89.50 86 PRO A C 1
ATOM 670 O O . PRO A 1 86 ? 14.437 6.715 -29.089 1.00 89.50 86 PRO A O 1
ATOM 673 N N . GLN A 1 87 ? 12.660 6.847 -27.739 1.00 82.19 87 GLN A N 1
ATOM 674 C CA . GLN A 1 87 ? 13.402 6.930 -26.487 1.00 82.19 87 GLN A CA 1
ATOM 675 C C . GLN A 1 87 ? 13.211 5.672 -25.627 1.00 82.19 87 GLN A C 1
ATOM 677 O O . GLN A 1 87 ? 13.579 5.695 -24.454 1.00 82.19 87 GLN A O 1
ATOM 682 N N . ALA A 1 88 ? 12.633 4.598 -26.182 1.00 82.50 88 ALA A N 1
ATOM 683 C CA . ALA A 1 88 ? 12.375 3.361 -25.458 1.00 82.50 88 ALA A CA 1
ATOM 684 C C . ALA A 1 88 ? 13.630 2.848 -24.727 1.00 82.50 88 ALA A C 1
ATOM 686 O O . ALA A 1 88 ? 14.748 2.927 -25.237 1.00 82.50 88 ALA A O 1
ATOM 687 N N . GLY A 1 89 ? 13.444 2.380 -23.492 1.00 72.69 89 GLY A N 1
ATOM 688 C CA . GLY A 1 89 ? 14.515 1.900 -22.616 1.00 72.69 89 GLY A CA 1
ATOM 689 C C . GLY A 1 89 ? 15.310 2.996 -21.890 1.00 72.69 89 GLY A C 1
ATOM 690 O O . GLY A 1 89 ? 16.039 2.690 -20.944 1.00 72.69 89 GLY A O 1
ATOM 691 N N . ARG A 1 90 ? 15.166 4.281 -22.253 1.00 74.94 90 ARG A N 1
ATOM 692 C CA . ARG A 1 90 ? 15.826 5.382 -21.525 1.00 74.94 90 ARG A CA 1
ATOM 693 C C . ARG A 1 90 ? 15.148 5.647 -20.188 1.00 74.94 90 ARG A C 1
ATOM 695 O O . ARG A 1 90 ? 13.925 5.575 -20.086 1.00 74.94 90 ARG A O 1
ATOM 702 N N . LYS A 1 91 ? 15.950 5.997 -19.179 1.00 76.50 91 LYS A N 1
ATOM 703 C CA . LYS A 1 91 ? 15.458 6.360 -17.847 1.00 76.50 91 LYS A CA 1
ATOM 704 C C . LYS A 1 91 ? 14.634 7.647 -17.926 1.00 76.50 91 LYS A C 1
ATOM 706 O O . LYS A 1 91 ? 15.071 8.631 -18.523 1.00 76.50 91 LYS A O 1
ATOM 711 N N . VAL A 1 92 ? 13.454 7.629 -17.322 1.00 74.06 92 VAL A N 1
ATOM 712 C CA . VAL A 1 92 ? 12.590 8.800 -17.175 1.00 74.06 92 VAL A CA 1
ATOM 713 C C . VAL A 1 92 ? 13.205 9.715 -16.118 1.00 74.06 92 VAL A C 1
ATOM 715 O O . VAL A 1 92 ? 13.593 9.261 -15.041 1.00 74.06 92 VAL A O 1
ATOM 718 N N . PHE A 1 93 ? 13.313 11.008 -16.426 1.00 71.38 93 PHE A N 1
ATOM 719 C CA . PHE A 1 93 ? 13.698 12.007 -15.435 1.00 71.38 93 PHE A CA 1
ATOM 720 C C . PHE A 1 93 ? 12.556 12.154 -14.427 1.00 71.38 93 PHE A C 1
ATOM 722 O O . PHE A 1 93 ? 11.427 12.463 -14.805 1.00 71.38 93 PHE A O 1
ATOM 729 N N . THR A 1 94 ? 12.827 11.907 -13.150 1.00 54.62 94 THR A N 1
ATOM 730 C CA . THR A 1 94 ? 11.830 12.089 -12.095 1.00 54.62 94 THR A CA 1
ATOM 731 C C . THR A 1 94 ? 11.669 13.577 -11.826 1.00 54.62 94 THR A C 1
ATOM 733 O O . THR A 1 94 ? 12.639 14.251 -11.478 1.00 54.62 94 THR A O 1
ATOM 736 N N . LEU A 1 95 ? 10.448 14.092 -11.973 1.00 50.44 95 LEU A N 1
ATOM 737 C CA . LEU A 1 95 ? 10.115 15.422 -11.478 1.00 50.44 95 LEU A CA 1
ATOM 738 C C . LEU A 1 95 ? 10.386 15.426 -9.966 1.00 50.44 95 LEU A C 1
ATOM 740 O O . LEU A 1 95 ? 9.790 14.626 -9.246 1.00 50.44 95 LEU A O 1
ATOM 744 N N . GLN A 1 96 ? 11.286 16.286 -9.480 1.00 50.34 96 GLN A N 1
ATOM 745 C CA . GLN A 1 96 ? 11.369 16.538 -8.044 1.00 50.34 96 GLN A CA 1
ATOM 746 C C . GLN A 1 96 ? 10.070 17.230 -7.638 1.00 50.34 96 GLN A C 1
ATOM 748 O O . GLN A 1 96 ? 9.854 18.404 -7.941 1.00 50.34 96 GLN A O 1
ATOM 753 N N . THR A 1 97 ? 9.172 16.479 -7.008 1.00 52.25 97 THR A N 1
ATOM 754 C CA . THR A 1 97 ? 8.014 17.060 -6.340 1.00 52.25 97 THR A CA 1
ATOM 755 C C . THR A 1 97 ? 8.509 17.901 -5.174 1.00 52.25 97 THR A C 1
ATOM 757 O O . THR A 1 97 ? 9.500 17.553 -4.529 1.00 52.25 97 THR A O 1
ATOM 760 N N . LEU A 1 98 ? 7.834 19.024 -4.930 1.00 55.22 98 LEU A N 1
ATOM 761 C CA . LEU A 1 98 ? 8.117 19.881 -3.784 1.00 55.22 98 LEU A CA 1
ATOM 762 C C . LEU A 1 98 ? 8.165 19.028 -2.506 1.00 55.22 98 LEU A C 1
ATOM 764 O O . LEU A 1 98 ? 7.387 18.071 -2.404 1.00 55.22 98 LEU A O 1
ATOM 768 N N . PRO A 1 99 ? 9.068 19.341 -1.557 1.00 53.03 99 PRO A N 1
ATOM 769 C CA . PRO A 1 99 ? 9.067 18.667 -0.269 1.00 53.03 99 PRO A CA 1
ATOM 770 C C . PRO A 1 99 ? 7.654 18.748 0.324 1.00 53.03 99 PRO A C 1
ATOM 772 O O . PRO A 1 99 ? 6.979 19.765 0.116 1.00 53.03 99 PRO A O 1
ATOM 775 N N . PRO A 1 100 ? 7.184 17.686 1.005 1.00 52.97 100 PRO A N 1
ATOM 776 C CA . PRO A 1 100 ? 5.907 17.731 1.694 1.00 52.97 100 PRO A CA 1
ATOM 777 C C . PRO A 1 100 ? 5.857 19.012 2.524 1.00 52.97 100 PRO A C 1
ATOM 779 O O . PRO A 1 100 ? 6.799 19.312 3.254 1.00 52.97 100 PRO A O 1
ATOM 782 N N . VAL A 1 101 ? 4.788 19.795 2.370 1.00 54.97 101 VAL A N 1
ATOM 783 C CA . VAL A 1 101 ? 4.456 20.818 3.366 1.00 54.97 101 VAL A CA 1
ATOM 784 C C . VAL A 1 101 ? 4.409 20.087 4.707 1.00 54.97 101 VAL A C 1
ATOM 786 O O . VAL A 1 101 ? 3.916 18.963 4.729 1.00 54.97 101 VAL A O 1
ATOM 789 N N . ASP A 1 102 ? 4.943 20.664 5.783 1.00 52.53 102 ASP A N 1
ATOM 790 C CA . ASP A 1 102 ? 4.922 20.067 7.124 1.00 52.53 102 ASP A CA 1
ATOM 791 C C . ASP A 1 102 ? 3.467 19.924 7.615 1.00 52.53 102 ASP A C 1
ATOM 793 O O . ASP A 1 102 ? 2.963 20.720 8.405 1.00 52.53 102 ASP A O 1
ATOM 797 N N . ILE A 1 103 ? 2.746 18.924 7.108 1.00 52.56 103 ILE A N 1
ATOM 798 C CA . ILE A 1 103 ? 1.408 18.523 7.553 1.00 52.56 103 ILE A CA 1
ATOM 799 C C . ILE A 1 103 ? 1.577 17.569 8.738 1.00 52.56 103 ILE A C 1
ATOM 801 O O . ILE A 1 103 ? 1.181 16.413 8.686 1.00 52.56 103 ILE A O 1
ATOM 805 N N . ASP A 1 104 ? 2.194 18.118 9.786 1.00 52.06 104 ASP A N 1
ATOM 806 C CA . ASP A 1 104 ? 2.178 17.719 11.196 1.00 52.06 104 ASP A CA 1
ATOM 807 C C . ASP A 1 104 ? 2.534 16.256 11.564 1.00 52.06 104 ASP A C 1
ATOM 809 O O . ASP A 1 104 ? 2.358 15.286 10.823 1.00 52.06 104 ASP A O 1
ATOM 813 N N . GLU A 1 105 ? 2.998 16.070 12.798 1.00 53.12 105 GLU A N 1
ATOM 814 C CA . GLU A 1 105 ? 3.421 14.797 13.410 1.00 53.12 105 GLU A CA 1
ATOM 815 C C . GLU A 1 105 ? 2.358 13.670 13.301 1.00 53.12 105 GLU A C 1
ATOM 817 O O . GLU A 1 105 ? 2.665 12.473 13.377 1.00 53.12 105 GLU A O 1
ATOM 822 N N . MET A 1 106 ? 1.098 14.035 13.030 1.00 50.97 106 MET A N 1
ATOM 823 C CA . MET A 1 106 ? -0.017 13.123 12.760 1.00 50.97 106 MET A CA 1
ATOM 824 C C . MET A 1 106 ? 0.141 12.304 11.464 1.00 50.97 106 MET A C 1
ATOM 826 O O . MET A 1 106 ? -0.256 11.135 11.443 1.00 50.97 106 MET A O 1
ATOM 830 N N . GLN A 1 107 ? 0.747 12.840 10.397 1.00 52.22 107 GLN A N 1
ATOM 831 C CA . GLN A 1 107 ? 0.991 12.059 9.171 1.00 52.22 107 GLN A CA 1
ATOM 832 C C . GLN A 1 107 ? 2.174 11.100 9.316 1.00 52.22 107 GLN A C 1
ATOM 834 O O . GLN A 1 107 ? 2.119 9.976 8.815 1.00 52.22 107 GLN A O 1
ATOM 839 N N . ALA A 1 108 ? 3.204 11.493 10.072 1.00 53.56 108 ALA A N 1
ATOM 840 C CA . ALA A 1 108 ? 4.343 10.626 10.371 1.00 53.56 108 ALA A CA 1
ATOM 841 C C . ALA A 1 108 ? 3.928 9.393 11.198 1.00 53.56 108 ALA A C 1
ATOM 843 O O . ALA A 1 108 ? 4.449 8.297 10.994 1.00 53.56 108 ALA A O 1
ATOM 844 N N . SER A 1 109 ? 2.944 9.538 12.094 1.00 60.00 109 SER A N 1
ATOM 845 C CA . SER A 1 109 ? 2.423 8.412 12.885 1.00 60.00 109 SER A CA 1
ATOM 846 C C . SER A 1 109 ? 1.554 7.422 12.091 1.00 60.00 109 SER A C 1
ATOM 848 O O . SER A 1 109 ? 1.375 6.289 12.537 1.00 60.00 109 SER A O 1
ATOM 850 N N . THR A 1 110 ? 1.063 7.808 10.906 1.00 68.25 110 THR A N 1
ATOM 851 C CA . THR A 1 110 ? 0.142 7.014 10.066 1.00 68.25 110 THR A CA 1
ATOM 852 C C . THR A 1 110 ? 0.753 6.577 8.731 1.00 68.25 110 THR A C 1
ATOM 854 O O . THR A 1 110 ? 0.042 6.094 7.844 1.00 68.25 110 THR A O 1
ATOM 857 N N . MET A 1 111 ? 2.074 6.705 8.583 1.00 80.19 111 MET A N 1
ATOM 858 C CA . MET A 1 111 ? 2.826 6.249 7.417 1.00 80.19 111 MET A CA 1
ATOM 859 C C . MET A 1 111 ? 3.838 5.164 7.806 1.00 80.19 111 MET A C 1
ATOM 861 O O . MET A 1 111 ? 4.545 5.280 8.805 1.00 80.19 111 MET A O 1
ATOM 865 N N . GLY A 1 112 ? 3.914 4.100 7.005 1.00 79.69 112 GLY A N 1
ATOM 866 C CA . GLY A 1 112 ? 4.999 3.118 7.050 1.00 79.69 112 GLY A CA 1
ATOM 867 C C . GLY A 1 112 ? 5.852 3.213 5.789 1.00 79.69 112 GLY A C 1
ATOM 868 O O . GLY A 1 112 ? 5.294 3.334 4.700 1.00 79.69 112 GLY A O 1
ATOM 869 N N . GLN A 1 113 ? 7.177 3.125 5.922 1.00 79.38 113 GLN A N 1
ATOM 870 C CA . GLN A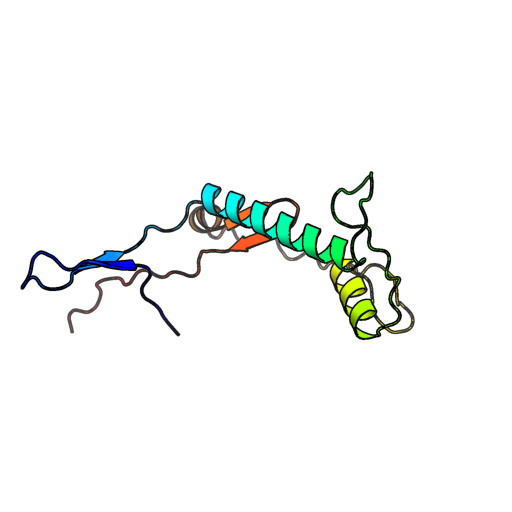 1 113 ? 8.111 3.200 4.794 1.00 79.38 113 GLN A CA 1
ATOM 871 C C . GLN A 1 113 ? 9.218 2.147 4.912 1.00 79.38 113 GLN A C 1
ATOM 873 O O . GLN A 1 113 ? 9.845 2.015 5.962 1.00 79.38 113 GLN A O 1
ATOM 878 N N . VAL A 1 114 ? 9.478 1.399 3.834 1.00 75.94 114 VAL A N 1
ATOM 879 C CA . VAL A 1 114 ? 10.575 0.416 3.748 1.00 75.94 114 VAL A CA 1
ATOM 880 C C . VAL A 1 114 ? 11.080 0.314 2.311 1.00 75.94 114 VAL A C 1
ATOM 882 O O . VAL A 1 114 ? 10.307 -0.014 1.419 1.00 75.94 114 VAL A O 1
ATOM 885 N N . ALA A 1 115 ? 12.386 0.506 2.091 1.00 69.56 115 ALA A N 1
ATOM 886 C CA . ALA A 1 115 ? 13.068 0.211 0.819 1.00 69.56 115 ALA A CA 1
ATOM 887 C C . ALA A 1 115 ? 12.367 0.783 -0.438 1.00 69.56 115 ALA A C 1
ATOM 889 O O . ALA A 1 115 ? 12.258 0.105 -1.457 1.00 69.56 115 ALA A O 1
ATOM 890 N N . GLY A 1 116 ? 11.857 2.018 -0.352 1.00 71.00 116 GLY A N 1
ATOM 891 C CA . GLY A 1 116 ? 11.142 2.686 -1.449 1.00 71.00 116 GLY A CA 1
ATOM 892 C C . GLY A 1 116 ? 9.657 2.323 -1.587 1.00 71.00 116 GLY A C 1
ATOM 893 O O . GLY A 1 116 ? 9.015 2.777 -2.529 1.00 71.00 116 GLY A O 1
ATOM 894 N N . PHE A 1 117 ? 9.103 1.524 -0.669 1.00 76.25 117 PHE A N 1
ATOM 895 C CA . PHE A 1 117 ? 7.664 1.312 -0.519 1.00 76.25 117 PHE A CA 1
ATOM 896 C C . PHE A 1 117 ? 7.121 2.184 0.605 1.00 76.25 117 PHE A C 1
ATOM 898 O O . PHE A 1 117 ? 7.658 2.146 1.712 1.00 76.25 117 PHE A O 1
ATOM 905 N N . ASP A 1 118 ? 6.003 2.852 0.337 1.00 82.44 118 ASP A N 1
ATOM 906 C CA . ASP A 1 118 ? 5.288 3.697 1.288 1.00 82.44 118 ASP A CA 1
ATOM 907 C C . ASP A 1 118 ? 3.836 3.214 1.430 1.00 82.44 118 ASP A C 1
ATOM 909 O O . ASP A 1 118 ? 3.182 2.865 0.444 1.00 82.44 118 ASP A O 1
ATOM 913 N N . LEU A 1 119 ? 3.314 3.192 2.658 1.00 85.06 119 LEU A N 1
ATOM 914 C CA . LEU A 1 119 ? 1.904 2.927 2.954 1.00 85.06 119 LEU A CA 1
ATOM 915 C C . LEU A 1 119 ? 1.347 4.043 3.820 1.00 85.06 119 LEU A C 1
ATOM 917 O O . LEU A 1 119 ? 1.817 4.260 4.936 1.00 85.06 119 LEU A O 1
ATOM 921 N N . HIS A 1 120 ? 0.300 4.691 3.320 1.00 83.50 120 HIS A N 1
ATOM 922 C CA . HIS A 1 120 ? -0.411 5.740 4.028 1.00 83.50 120 HIS A CA 1
ATOM 923 C C . HIS A 1 120 ? -1.724 5.195 4.602 1.00 83.50 120 HIS A C 1
ATOM 925 O O . HIS A 1 120 ? -2.587 4.731 3.856 1.00 83.50 120 HIS A O 1
ATOM 931 N N . ALA A 1 121 ? -1.865 5.234 5.928 1.00 80.81 121 ALA A N 1
ATOM 932 C CA . ALA A 1 121 ? -3.036 4.736 6.653 1.00 80.81 121 ALA A CA 1
ATOM 933 C C . ALA A 1 121 ? -3.895 5.856 7.268 1.00 80.81 121 ALA A C 1
ATOM 935 O O . ALA A 1 121 ? -4.856 5.569 7.978 1.00 80.81 121 ALA A O 1
ATOM 936 N N . GLY A 1 122 ? -3.606 7.126 6.959 1.00 74.19 122 GLY A N 1
ATOM 937 C CA . GLY A 1 122 ? -4.383 8.303 7.375 1.00 74.19 122 GLY A CA 1
ATOM 938 C C . GLY A 1 122 ? -5.748 8.450 6.683 1.00 74.19 122 GLY A C 1
ATOM 939 O O . GLY A 1 122 ? -6.156 9.557 6.355 1.00 74.19 122 GLY A O 1
ATOM 940 N N . VAL A 1 123 ? -6.445 7.343 6.409 1.00 73.69 123 VAL A N 1
ATOM 941 C CA . VAL A 1 123 ? -7.732 7.310 5.682 1.00 73.69 123 VAL A CA 1
ATOM 942 C C . VAL A 1 123 ? -8.955 7.220 6.604 1.00 73.69 123 VAL A C 1
ATOM 944 O O . VAL A 1 123 ? -10.087 7.183 6.122 1.00 73.69 123 VAL A O 1
ATOM 947 N N . ALA A 1 124 ? -8.749 7.189 7.924 1.00 74.44 124 ALA A N 1
ATOM 948 C CA . ALA A 1 124 ? -9.814 7.186 8.922 1.00 74.44 124 ALA A CA 1
ATOM 949 C C . ALA A 1 124 ? -10.100 8.608 9.433 1.00 74.44 124 ALA A C 1
ATOM 951 O O . ALA A 1 124 ? -9.183 9.353 9.771 1.00 74.44 124 ALA A O 1
ATOM 952 N N . ALA A 1 125 ? -11.382 8.960 9.539 1.00 71.56 125 ALA A N 1
ATOM 953 C CA . ALA A 1 125 ? -11.844 10.197 10.164 1.00 71.56 125 ALA A CA 1
ATOM 954 C C . ALA A 1 125 ? -12.637 9.861 11.432 1.00 71.56 125 ALA A C 1
ATOM 956 O O . ALA A 1 125 ? -13.459 8.940 11.427 1.00 71.56 125 ALA A O 1
ATOM 957 N N . ARG A 1 126 ? -12.407 10.601 12.524 1.00 70.25 126 ARG A N 1
ATOM 958 C CA . ARG A 1 126 ? -13.255 10.484 13.718 1.00 70.25 126 ARG A CA 1
ATOM 959 C C . ARG A 1 126 ? -14.605 11.131 13.431 1.00 70.25 126 ARG A C 1
ATOM 961 O O . ARG A 1 126 ? -14.684 12.176 12.796 1.00 70.25 126 ARG A O 1
ATOM 968 N N . ALA A 1 127 ? -15.668 10.497 13.913 1.00 65.69 127 ALA A N 1
ATOM 969 C CA . ALA A 1 127 ? -16.954 11.158 14.027 1.00 65.69 127 ALA A CA 1
ATOM 970 C C . ALA A 1 127 ? -16.907 12.038 15.279 1.00 65.69 127 ALA A C 1
ATOM 972 O O . ALA A 1 127 ? -16.928 11.528 16.402 1.00 65.69 127 ALA A O 1
ATOM 973 N N . ASP A 1 128 ? -16.801 13.347 15.090 1.00 58.94 128 ASP A N 1
ATOM 974 C CA . ASP A 1 128 ? -16.902 14.292 16.193 1.00 58.94 128 ASP A CA 1
ATOM 975 C C . ASP A 1 128 ? -18.380 14.422 16.593 1.00 58.94 128 ASP A C 1
ATOM 977 O O . ASP A 1 128 ? -19.262 14.549 15.741 1.00 58.94 128 ASP A O 1
ATOM 981 N N . LEU A 1 129 ? -18.675 14.380 17.896 1.00 46.50 129 LEU A N 1
ATOM 982 C CA . LEU A 1 129 ? -20.010 14.646 18.448 1.00 46.50 129 LEU A CA 1
ATOM 983 C C . LEU A 1 129 ? -20.335 16.146 18.325 1.00 46.50 129 LEU A C 1
ATOM 985 O O . LEU A 1 129 ? -20.357 16.868 19.315 1.00 46.50 129 LEU A O 1
ATOM 989 N N . TRP A 1 130 ? -20.575 16.621 17.106 1.00 39.69 130 TRP A N 1
ATOM 990 C CA . TRP A 1 130 ? -21.112 17.955 16.825 1.00 39.69 130 TRP A CA 1
ATOM 991 C C . TRP A 1 130 ? -22.372 17.832 15.970 1.00 39.69 130 TRP A C 1
ATOM 993 O O . TRP A 1 130 ? -22.416 18.254 14.822 1.00 39.69 130 TRP A O 1
ATOM 1003 N N . CYS A 1 131 ? -23.408 17.221 16.540 1.00 36.66 131 CYS A N 1
ATOM 1004 C CA . CYS A 1 131 ? -24.795 17.420 16.122 1.00 36.66 131 CYS A CA 1
ATOM 1005 C C . CYS A 1 131 ? -25.715 17.054 17.291 1.00 36.66 131 CYS A C 1
ATOM 1007 O O . CYS A 1 131 ? -26.165 15.920 17.416 1.00 36.66 131 CYS A O 1
ATOM 1009 N N . ASN A 1 132 ? -25.975 18.035 18.157 1.00 35.81 132 ASN A N 1
ATOM 1010 C CA . ASN A 1 132 ? -27.310 18.184 18.727 1.00 35.81 132 ASN A CA 1
ATOM 1011 C C . ASN A 1 132 ? -28.101 18.983 17.679 1.00 35.81 132 ASN A C 1
ATOM 1013 O O . ASN A 1 132 ? -27.932 20.200 17.592 1.00 35.81 132 ASN A O 1
ATOM 1017 N N . ILE A 1 133 ? -28.874 18.287 16.845 1.00 40.44 133 ILE A N 1
ATOM 1018 C CA . ILE A 1 133 ? -30.001 18.861 16.097 1.00 40.44 133 ILE A CA 1
ATOM 1019 C C . ILE A 1 133 ? -31.266 18.352 16.774 1.00 40.44 133 ILE A C 1
ATOM 1021 O O . ILE A 1 133 ? -31.306 17.132 17.055 1.00 40.44 133 ILE A O 1
#